Protein AF-A0A816DDU5-F1 (afdb_monomer_lite)

Sequence (111 aa):
MGNEYNPYYIRIRTTLGIALQAIREELVAALGPGAPAYRTVAKWVERFREGRKDVNDDVISNNPHSTYDNIVAETFLCHCIVERIIRDHLKLRKVTSRWVPHQLTAEQKEE

Secondary structure (DSSP, 8-state):
------HHHHHHHHHTT--HHHHHHHHHHHHGGGPPPHHHHHHHHHHHHTT---TTHHHHHH-TT--HHHHHHHH---HHHHHHIIIIIS-----PPPP-SS---SGGG--

InterPro domains:
  IPR052709 Transposase-Methyltransferase Hybrid [PTHR46060] (15-110)

Foldseek 3Di:
DAQPDPLPQLLVCLVVVHDLVVVQVVQCVVQPVSGDDSVRSVVSSVCSVVVDDDLQPVVCVVPVPDDLVNSCVVSVDDSVVVVCCCCPPVVHDDDDDDDDPDDDDPVRVVD

Structure (mmCIF, N/CA/C/O backbone):
data_AF-A0A816DDU5-F1
#
_entry.id   AF-A0A816DDU5-F1
#
loop_
_atom_site.group_PDB
_atom_site.id
_atom_site.type_symbol
_atom_site.label_atom_id
_atom_site.label_alt_id
_atom_site.label_comp_id
_atom_site.label_asym_id
_atom_site.label_entity_id
_atom_site.label_seq_id
_atom_site.pdbx_PDB_ins_code
_atom_site.Cartn_x
_atom_site.Cartn_y
_atom_site.Cartn_z
_atom_site.occupancy
_atom_site.B_iso_or_equiv
_atom_site.auth_seq_id
_atom_site.auth_comp_id
_atom_site.auth_asym_id
_atom_site.auth_atom_id
_atom_site.pdbx_PDB_model_num
ATOM 1 N N . MET A 1 1 ? 0.757 19.100 -11.035 1.00 34.00 1 MET A N 1
ATOM 2 C CA . MET A 1 1 ? 0.863 17.777 -11.689 1.00 34.00 1 MET A CA 1
ATOM 3 C C . MET A 1 1 ? 1.854 16.955 -10.891 1.00 34.00 1 MET A C 1
ATOM 5 O O . MET A 1 1 ? 3.048 17.053 -11.127 1.00 34.00 1 MET A O 1
ATOM 9 N N . GLY A 1 2 ? 1.384 16.296 -9.835 1.00 41.47 2 GLY A N 1
ATOM 10 C CA . GLY A 1 2 ? 2.249 15.608 -8.879 1.00 41.47 2 GLY A CA 1
ATOM 11 C C . GLY A 1 2 ? 2.145 14.104 -9.058 1.00 41.47 2 GLY A C 1
ATOM 12 O O . GLY A 1 2 ? 1.040 13.585 -8.985 1.00 41.47 2 GLY A O 1
ATOM 13 N N . ASN A 1 3 ? 3.288 13.459 -9.310 1.00 45.50 3 ASN A N 1
ATOM 14 C CA . ASN A 1 3 ? 3.636 12.079 -8.956 1.00 45.50 3 ASN A CA 1
ATOM 15 C C . ASN A 1 3 ? 2.454 11.150 -8.611 1.00 45.50 3 ASN A C 1
ATOM 17 O O . ASN A 1 3 ? 2.305 10.741 -7.460 1.00 45.50 3 ASN A O 1
ATOM 21 N N . GLU A 1 4 ? 1.661 10.750 -9.608 1.00 47.16 4 GLU A N 1
ATOM 22 C CA . GLU A 1 4 ? 0.814 9.557 -9.501 1.00 47.16 4 GLU A CA 1
ATOM 23 C C . GLU A 1 4 ? 1.738 8.336 -9.432 1.00 47.16 4 GLU A C 1
ATOM 25 O O . GLU A 1 4 ? 2.090 7.702 -10.427 1.00 47.16 4 GLU A O 1
ATOM 30 N N . TYR A 1 5 ? 2.240 8.059 -8.231 1.00 58.47 5 TYR A N 1
ATOM 31 C CA . TYR A 1 5 ? 3.059 6.888 -7.989 1.00 58.47 5 TYR A CA 1
ATOM 32 C C . TYR A 1 5 ? 2.220 5.631 -8.120 1.00 58.47 5 TYR A C 1
ATOM 34 O O . TYR A 1 5 ? 1.047 5.581 -7.756 1.00 58.47 5 TYR A O 1
ATOM 42 N N . ASN A 1 6 ? 2.884 4.594 -8.628 1.00 67.31 6 ASN A N 1
ATOM 43 C CA . ASN A 1 6 ? 2.261 3.447 -9.262 1.00 67.31 6 ASN A CA 1
ATOM 44 C C . ASN A 1 6 ? 2.454 2.127 -8.468 1.00 67.31 6 ASN A C 1
ATOM 46 O O . ASN A 1 6 ? 3.001 1.165 -9.017 1.00 67.31 6 ASN A O 1
ATOM 50 N N . PRO A 1 7 ? 2.038 2.026 -7.179 1.00 74.44 7 PRO A N 1
ATOM 51 C CA . PRO A 1 7 ? 2.018 0.751 -6.455 1.00 74.44 7 PRO A CA 1
ATOM 52 C C . PRO A 1 7 ? 1.208 -0.308 -7.199 1.00 74.44 7 PRO A C 1
ATOM 54 O O . PRO A 1 7 ? 1.549 -1.484 -7.162 1.00 74.44 7 PRO A O 1
ATOM 57 N N . TYR A 1 8 ? 0.166 0.116 -7.917 1.00 76.62 8 TYR A N 1
ATOM 58 C CA . TYR A 1 8 ? -0.667 -0.760 -8.731 1.00 76.62 8 TYR A CA 1
ATOM 59 C C . TYR A 1 8 ? 0.116 -1.424 -9.865 1.00 76.62 8 TYR A C 1
ATOM 61 O O . TYR A 1 8 ? 0.029 -2.639 -10.026 1.00 76.62 8 TYR A O 1
ATOM 69 N N . TYR A 1 9 ? 0.923 -0.672 -10.611 1.00 84.50 9 TYR A N 1
ATOM 70 C CA . TYR A 1 9 ? 1.791 -1.245 -11.640 1.00 84.50 9 TYR A CA 1
ATOM 71 C C . TYR A 1 9 ? 2.861 -2.156 -11.059 1.00 84.50 9 TYR A C 1
ATOM 73 O O . TYR A 1 9 ? 3.069 -3.248 -11.582 1.00 84.50 9 TYR A O 1
ATOM 81 N N . ILE A 1 10 ? 3.497 -1.753 -9.953 1.00 87.00 10 ILE A N 1
ATOM 82 C CA . ILE A 1 10 ? 4.480 -2.602 -9.268 1.00 87.00 10 ILE A CA 1
ATOM 83 C C . ILE A 1 10 ? 3.809 -3.907 -8.826 1.00 87.00 10 ILE A C 1
ATOM 85 O O . ILE A 1 10 ? 4.376 -4.976 -9.040 1.00 87.00 10 ILE A O 1
ATOM 89 N N . ARG A 1 11 ? 2.578 -3.849 -8.301 1.00 85.75 11 ARG A N 1
ATOM 90 C CA . ARG A 1 11 ? 1.785 -5.027 -7.929 1.00 85.75 11 ARG A CA 1
ATOM 91 C C . ARG A 1 11 ? 1.549 -5.936 -9.127 1.00 85.75 11 ARG A C 1
ATOM 93 O O . ARG A 1 11 ? 1.903 -7.105 -9.056 1.00 85.75 11 ARG A O 1
ATOM 100 N N . ILE A 1 12 ? 1.023 -5.399 -10.230 1.00 84.81 12 ILE A N 1
ATOM 101 C CA . ILE A 1 12 ? 0.746 -6.170 -11.453 1.00 84.81 12 ILE A CA 1
ATOM 102 C C . ILE A 1 12 ? 2.027 -6.844 -11.958 1.00 84.81 12 ILE A C 1
ATOM 104 O O . ILE A 1 12 ? 2.045 -8.057 -12.145 1.00 84.81 12 ILE A O 1
ATOM 108 N N . ARG A 1 13 ? 3.123 -6.091 -12.108 1.00 89.75 13 ARG A N 1
ATOM 109 C CA . ARG A 1 13 ? 4.423 -6.610 -12.565 1.00 89.75 13 ARG A CA 1
ATOM 110 C C . ARG A 1 13 ? 4.987 -7.687 -11.635 1.00 89.75 13 ARG A C 1
ATOM 112 O O . ARG A 1 13 ? 5.528 -8.680 -12.113 1.00 89.75 13 ARG A O 1
ATOM 119 N N . THR A 1 14 ? 4.831 -7.510 -10.323 1.00 89.56 14 THR A N 1
ATOM 120 C CA . THR A 1 14 ? 5.274 -8.484 -9.314 1.00 89.56 14 THR A CA 1
ATOM 121 C C . THR A 1 14 ? 4.451 -9.766 -9.385 1.00 89.56 14 THR A C 1
ATOM 123 O O . THR A 1 14 ? 5.019 -10.853 -9.350 1.00 89.56 14 THR A O 1
ATOM 126 N N . THR A 1 15 ? 3.128 -9.660 -9.543 1.00 86.00 15 THR A N 1
ATOM 127 C CA . THR A 1 15 ? 2.240 -10.817 -9.746 1.00 86.00 15 THR A CA 1
ATOM 128 C C . THR A 1 15 ? 2.554 -11.552 -11.050 1.00 86.00 15 THR A C 1
ATOM 130 O O . THR A 1 15 ? 2.454 -12.773 -11.096 1.00 86.00 15 THR A O 1
ATOM 133 N N . LEU A 1 16 ? 2.997 -10.833 -12.085 1.00 89.19 16 LEU A N 1
ATOM 134 C CA . LEU A 1 16 ? 3.478 -11.407 -13.347 1.00 89.19 16 LEU A CA 1
ATOM 135 C C . LEU A 1 16 ? 4.891 -12.020 -13.249 1.00 89.19 16 LEU A C 1
ATOM 137 O O . LEU A 1 16 ? 5.402 -12.518 -14.247 1.00 89.19 16 LEU A O 1
ATOM 141 N N . GLY A 1 17 ? 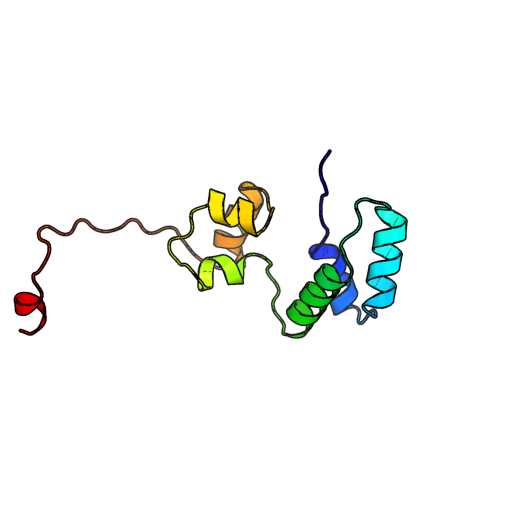5.539 -11.985 -12.078 1.00 89.44 17 GLY A N 1
ATOM 142 C CA . GLY A 1 17 ? 6.861 -12.582 -11.862 1.00 89.44 17 GLY A CA 1
ATOM 143 C C . GLY A 1 17 ? 8.030 -11.778 -12.437 1.00 89.44 17 GLY A C 1
ATOM 144 O O . GLY A 1 17 ? 9.141 -12.297 -12.535 1.00 89.44 17 GLY A O 1
ATOM 145 N N . ILE A 1 18 ? 7.812 -10.514 -12.808 1.00 91.88 18 ILE A N 1
ATOM 146 C CA . ILE A 1 18 ? 8.860 -9.657 -13.371 1.00 91.88 18 ILE A CA 1
ATOM 147 C C . ILE A 1 18 ? 9.877 -9.271 -12.287 1.00 91.88 18 ILE A C 1
ATOM 149 O O . ILE A 1 18 ? 9.528 -8.998 -11.134 1.00 91.88 18 ILE A O 1
ATOM 153 N N . ALA A 1 19 ? 11.158 -9.240 -12.660 1.00 91.50 19 ALA A N 1
ATOM 154 C CA . ALA A 1 19 ? 12.243 -8.868 -11.761 1.00 91.50 19 ALA A CA 1
ATOM 155 C C . ALA A 1 19 ? 12.185 -7.382 -11.367 1.00 91.50 19 ALA A C 1
ATOM 157 O O . ALA A 1 19 ? 11.890 -6.512 -12.184 1.00 91.50 19 ALA A O 1
ATOM 158 N N . LEU A 1 20 ? 12.558 -7.086 -10.118 1.00 88.19 20 LEU A N 1
ATOM 159 C CA . LEU A 1 20 ? 12.590 -5.733 -9.550 1.00 88.19 20 LEU A CA 1
ATOM 160 C C . LEU A 1 20 ? 13.354 -4.724 -10.427 1.00 88.19 20 LEU A C 1
ATOM 162 O O . LEU A 1 20 ? 12.914 -3.587 -10.588 1.00 88.19 20 LEU A O 1
ATOM 166 N N . GLN A 1 21 ? 14.483 -5.151 -10.994 1.00 90.81 21 GLN A N 1
ATOM 167 C CA . GLN A 1 21 ? 15.337 -4.314 -11.833 1.00 90.81 21 GLN A CA 1
ATOM 168 C C . GLN A 1 21 ? 14.613 -3.851 -13.105 1.00 90.81 21 GLN A C 1
ATOM 170 O O . GLN A 1 21 ? 14.604 -2.660 -13.403 1.00 90.81 21 GLN A O 1
ATOM 175 N N . ALA A 1 22 ? 13.910 -4.764 -13.779 1.00 91.62 22 ALA A N 1
ATOM 176 C CA . ALA A 1 22 ? 13.118 -4.444 -14.964 1.00 91.62 22 ALA A CA 1
ATOM 177 C C . ALA A 1 22 ? 11.967 -3.480 -14.628 1.00 91.62 22 ALA A C 1
ATOM 179 O O . ALA A 1 22 ? 11.744 -2.507 -15.341 1.00 91.62 22 ALA A O 1
ATOM 180 N N . ILE A 1 23 ? 11.297 -3.681 -13.486 1.00 90.50 23 ILE A N 1
ATOM 181 C CA . ILE A 1 23 ? 10.246 -2.765 -13.012 1.00 90.50 23 ILE A CA 1
ATOM 182 C C . ILE A 1 23 ? 10.816 -1.354 -12.806 1.00 90.50 23 ILE A C 1
ATOM 184 O O . ILE A 1 23 ? 10.189 -0.368 -13.189 1.00 90.50 23 ILE A O 1
ATOM 188 N N . ARG A 1 24 ? 12.011 -1.234 -12.211 1.00 89.12 24 ARG A N 1
ATOM 189 C CA . ARG A 1 24 ? 12.670 0.064 -12.012 1.00 89.12 24 ARG A CA 1
ATOM 190 C C . ARG A 1 24 ? 13.019 0.725 -13.341 1.00 89.12 24 ARG A C 1
ATOM 192 O O . ARG A 1 24 ? 12.774 1.919 -13.475 1.00 89.12 24 ARG A O 1
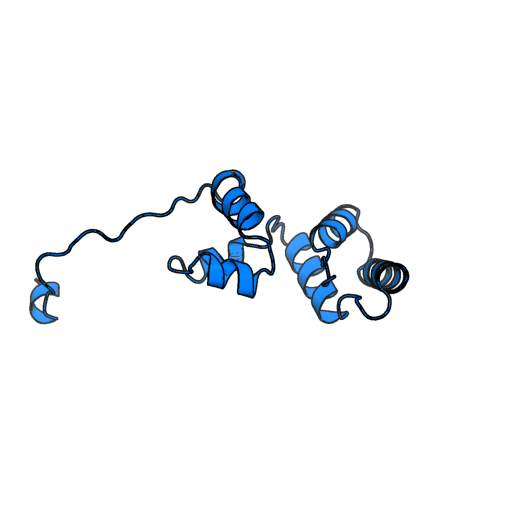ATOM 199 N N . GLU A 1 25 ? 13.587 -0.011 -14.284 1.00 90.75 25 GLU A N 1
ATOM 200 C CA . GLU A 1 25 ? 13.967 0.518 -15.598 1.00 90.75 25 GLU A CA 1
ATOM 201 C C . GLU A 1 25 ? 12.754 1.035 -16.368 1.00 90.75 25 GLU A C 1
ATOM 203 O O . GLU A 1 25 ? 12.781 2.160 -16.860 1.00 90.75 25 GLU A O 1
ATOM 208 N N . GLU A 1 26 ? 11.652 0.287 -16.374 1.00 90.19 26 GLU A N 1
ATOM 209 C CA . GLU A 1 26 ? 10.395 0.718 -16.992 1.00 90.19 26 GLU A CA 1
ATOM 210 C C . GLU A 1 26 ? 9.823 1.975 -16.325 1.00 90.19 26 GLU A C 1
ATOM 212 O O . GLU A 1 26 ? 9.357 2.890 -17.004 1.00 90.19 26 GLU A O 1
ATOM 217 N N . LEU A 1 27 ? 9.899 2.058 -14.993 1.00 87.38 27 LEU A N 1
ATOM 218 C CA . LEU A 1 27 ? 9.468 3.243 -14.251 1.00 87.38 27 LEU A CA 1
ATOM 219 C C . LEU A 1 27 ? 10.356 4.459 -14.541 1.00 87.38 27 LEU A C 1
ATOM 221 O O . LEU A 1 27 ? 9.837 5.565 -14.661 1.00 87.38 27 LEU A O 1
ATOM 225 N N . VAL A 1 28 ? 11.673 4.278 -14.665 1.00 89.62 28 VAL A N 1
ATOM 226 C CA . VAL A 1 28 ? 12.607 5.352 -15.049 1.00 89.62 28 VAL A CA 1
ATOM 227 C C . VAL A 1 28 ? 12.358 5.795 -16.485 1.00 89.62 28 VAL A C 1
ATOM 229 O O . VAL A 1 28 ? 12.335 6.994 -16.744 1.00 89.62 28 VAL A O 1
ATOM 232 N N . ALA A 1 29 ? 12.123 4.857 -17.400 1.00 89.00 29 ALA A N 1
ATOM 233 C CA . ALA A 1 29 ? 11.832 5.162 -18.794 1.00 89.00 29 ALA A CA 1
ATOM 234 C C . ALA A 1 29 ? 10.520 5.948 -18.952 1.00 89.00 29 ALA A C 1
ATOM 236 O O . ALA A 1 29 ? 10.464 6.887 -19.741 1.00 89.00 29 ALA A O 1
ATOM 237 N N . ALA A 1 30 ? 9.480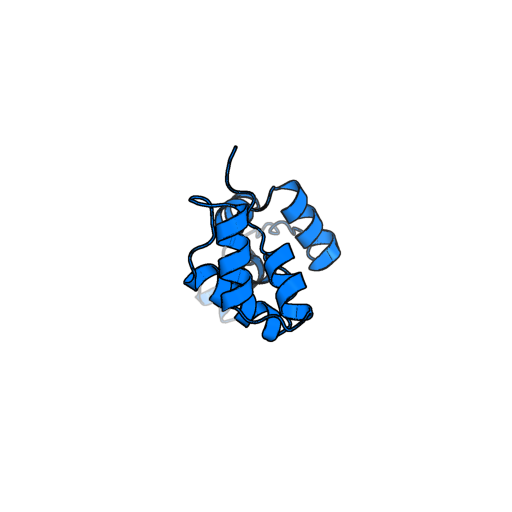 5.598 -18.188 1.00 86.56 30 ALA A N 1
ATOM 238 C CA . ALA A 1 30 ? 8.171 6.245 -18.277 1.00 86.56 30 ALA A 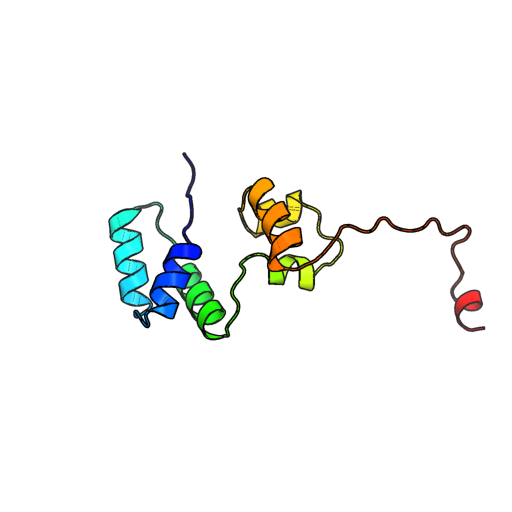CA 1
ATOM 239 C C . ALA A 1 30 ? 8.079 7.579 -17.511 1.00 86.56 30 ALA A C 1
ATOM 241 O O . ALA A 1 30 ? 7.422 8.504 -17.980 1.00 86.56 30 ALA A O 1
ATOM 242 N N . LEU A 1 31 ? 8.695 7.679 -16.325 1.00 81.50 31 LEU A N 1
ATOM 243 C CA . LEU A 1 31 ? 8.515 8.814 -15.401 1.00 81.50 31 LEU A CA 1
ATOM 244 C C . LEU A 1 31 ? 9.755 9.718 -15.286 1.00 81.50 31 LEU A C 1
ATOM 246 O O . LEU A 1 31 ? 9.678 10.788 -14.678 1.00 81.50 31 LEU A O 1
ATOM 250 N N . GLY A 1 32 ? 10.902 9.304 -15.832 1.00 83.88 32 GLY A N 1
ATOM 251 C CA . GLY A 1 32 ? 12.158 10.055 -15.803 1.00 83.88 32 GLY A CA 1
ATOM 252 C C . GLY A 1 32 ? 12.542 10.512 -14.385 1.00 83.88 32 GLY A C 1
ATOM 253 O O . GLY A 1 32 ? 12.704 9.673 -13.493 1.00 83.88 32 GLY A O 1
ATOM 254 N N . PRO A 1 33 ? 12.682 11.828 -14.131 1.00 82.06 33 PRO A N 1
ATOM 255 C CA . PRO A 1 33 ? 13.040 12.355 -12.811 1.00 82.06 33 PRO A CA 1
ATOM 256 C C . PRO A 1 33 ? 11.948 12.159 -11.745 1.00 82.06 33 PRO A C 1
ATOM 258 O O . PRO A 1 33 ? 12.249 12.216 -10.556 1.00 82.06 33 PRO A O 1
ATOM 261 N N . GLY A 1 34 ? 10.699 11.888 -12.140 1.00 77.69 34 GLY A N 1
ATOM 262 C CA . GLY A 1 34 ? 9.597 11.555 -11.231 1.00 77.69 34 GLY A CA 1
ATOM 263 C C . GLY A 1 34 ? 9.551 10.079 -10.824 1.00 77.69 34 GLY A C 1
ATOM 264 O O . GLY A 1 34 ? 8.573 9.639 -10.227 1.00 77.69 34 GLY A O 1
ATOM 265 N N . ALA A 1 35 ? 10.558 9.276 -11.180 1.00 81.12 35 ALA A N 1
ATOM 266 C CA . ALA A 1 35 ? 10.509 7.834 -10.983 1.00 81.12 35 ALA A CA 1
ATOM 267 C C . ALA A 1 35 ? 10.834 7.390 -9.531 1.00 81.12 35 A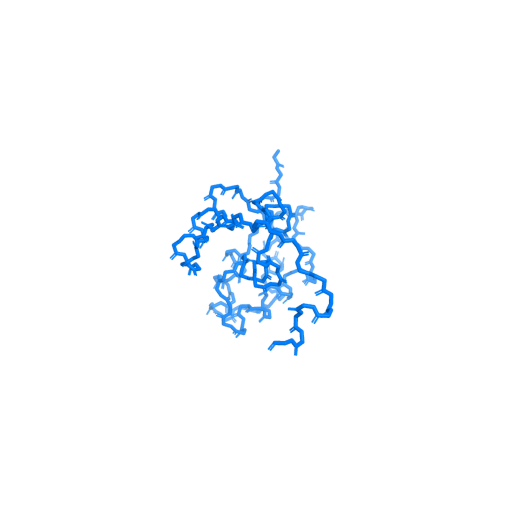LA A C 1
ATOM 269 O O . ALA A 1 35 ? 11.825 7.845 -8.950 1.00 81.12 35 ALA A O 1
ATOM 270 N N . PRO A 1 36 ? 10.121 6.377 -8.989 1.00 79.81 36 PRO A N 1
ATOM 271 C CA . PRO A 1 36 ? 10.354 5.783 -7.664 1.00 79.81 36 PRO A CA 1
ATOM 272 C C . PRO A 1 36 ? 11.786 5.363 -7.390 1.00 79.81 36 PRO A C 1
ATOM 274 O O . PRO A 1 36 ? 12.306 4.493 -8.081 1.00 79.81 36 PRO A O 1
ATOM 277 N N . ALA A 1 37 ? 12.396 5.890 -6.323 1.00 83.56 37 ALA A N 1
ATOM 278 C CA . ALA A 1 37 ? 13.694 5.416 -5.855 1.00 83.56 37 ALA A CA 1
ATOM 279 C C . ALA A 1 37 ? 13.701 3.883 -5.736 1.00 83.56 37 ALA A C 1
ATOM 281 O O . ALA A 1 37 ? 12.711 3.276 -5.321 1.00 83.56 37 ALA A O 1
ATOM 282 N N . TYR A 1 38 ? 14.829 3.256 -6.076 1.00 86.75 38 TYR A N 1
ATOM 283 C CA . TYR A 1 38 ? 14.953 1.795 -6.122 1.00 86.75 38 TYR A CA 1
ATOM 284 C C . TYR A 1 38 ? 14.465 1.124 -4.830 1.00 86.75 38 TYR A C 1
ATOM 286 O O . TYR A 1 38 ? 13.678 0.183 -4.878 1.00 86.75 38 TYR A O 1
ATOM 294 N N . ARG A 1 39 ? 14.859 1.670 -3.669 1.00 81.56 39 ARG A N 1
ATOM 295 C CA . ARG A 1 39 ? 14.434 1.185 -2.344 1.00 81.56 39 ARG A CA 1
ATOM 296 C C . ARG A 1 39 ? 12.912 1.161 -2.180 1.00 81.56 39 ARG A C 1
ATOM 298 O O . ARG A 1 39 ? 12.385 0.239 -1.570 1.00 81.56 39 ARG A O 1
ATOM 305 N N . THR A 1 40 ? 12.210 2.142 -2.740 1.00 83.88 40 THR A N 1
ATOM 306 C CA . THR A 1 40 ? 10.746 2.215 -2.697 1.00 83.88 40 THR A CA 1
ATOM 307 C C . THR A 1 40 ? 10.123 1.098 -3.525 1.00 83.88 40 THR A C 1
ATOM 309 O O . THR A 1 40 ? 9.222 0.420 -3.042 1.00 83.88 40 THR A O 1
ATOM 312 N N . VAL A 1 41 ? 10.629 0.854 -4.740 1.00 86.06 41 VAL A N 1
ATOM 313 C CA . VAL A 1 41 ? 10.157 -0.257 -5.586 1.00 86.06 41 VAL A CA 1
ATOM 314 C C . VAL A 1 41 ? 10.447 -1.601 -4.913 1.00 86.06 41 VAL A C 1
ATOM 316 O O . VAL A 1 41 ? 9.561 -2.447 -4.857 1.00 86.06 41 VAL A O 1
ATOM 319 N N . ALA A 1 42 ? 11.638 -1.770 -4.330 1.00 87.81 42 ALA A N 1
ATOM 320 C CA . ALA A 1 42 ? 12.039 -2.989 -3.625 1.00 87.81 42 ALA A CA 1
ATOM 321 C C . ALA A 1 42 ? 11.094 -3.317 -2.463 1.00 87.81 42 ALA A C 1
ATOM 323 O O . ALA A 1 42 ? 10.573 -4.427 -2.391 1.00 87.81 42 ALA A O 1
ATOM 324 N N . LYS A 1 43 ? 10.803 -2.316 -1.622 1.00 85.38 43 LYS A N 1
ATOM 325 C CA . LYS A 1 43 ? 9.864 -2.438 -0.501 1.00 85.38 43 LYS A CA 1
ATOM 326 C C . LYS A 1 43 ? 8.469 -2.860 -0.970 1.00 85.38 43 LYS A C 1
ATOM 328 O O . LYS A 1 43 ? 7.834 -3.695 -0.338 1.00 85.38 43 LYS A O 1
ATOM 333 N N . TRP A 1 44 ? 7.983 -2.303 -2.080 1.00 84.81 44 TRP A N 1
ATOM 334 C CA . TRP A 1 44 ? 6.689 -2.690 -2.647 1.00 84.81 44 TRP A CA 1
ATOM 335 C C . TRP A 1 44 ? 6.693 -4.115 -3.211 1.00 84.81 44 TRP A C 1
ATOM 337 O O . TRP A 1 44 ? 5.770 -4.871 -2.928 1.00 84.81 44 TRP A O 1
ATOM 347 N N . VAL A 1 45 ? 7.730 -4.508 -3.957 1.00 88.25 45 VAL A N 1
ATOM 348 C CA . VAL A 1 45 ? 7.863 -5.872 -4.499 1.00 88.25 45 VAL A CA 1
ATOM 349 C C . VAL A 1 45 ? 7.893 -6.915 -3.380 1.00 88.25 45 VAL A C 1
ATOM 351 O O . VAL A 1 45 ? 7.200 -7.925 -3.478 1.00 88.25 45 VAL A O 1
ATOM 354 N N . GLU A 1 46 ? 8.657 -6.673 -2.314 1.00 87.31 46 GLU A N 1
ATOM 355 C CA . GLU A 1 46 ? 8.706 -7.544 -1.133 1.00 87.31 46 GLU A CA 1
ATOM 356 C C . GLU A 1 46 ? 7.319 -7.693 -0.493 1.00 87.31 46 GLU A C 1
ATOM 358 O O . GLU A 1 46 ? 6.809 -8.806 -0.377 1.00 87.31 46 GLU A O 1
ATOM 363 N N . ARG A 1 47 ? 6.642 -6.572 -0.218 1.00 79.44 47 ARG A N 1
ATOM 364 C CA . ARG A 1 47 ? 5.275 -6.558 0.333 1.00 79.44 47 ARG A CA 1
ATOM 365 C C . ARG A 1 47 ? 4.273 -7.338 -0.518 1.00 79.44 47 ARG A C 1
ATOM 367 O O . ARG A 1 47 ? 3.441 -8.063 0.021 1.00 79.44 47 ARG A O 1
ATOM 374 N N . PHE A 1 48 ? 4.336 -7.198 -1.841 1.00 84.62 48 PHE A N 1
ATOM 375 C CA . PHE A 1 48 ? 3.427 -7.908 -2.742 1.00 84.62 48 PHE A CA 1
ATOM 376 C C . PHE A 1 48 ? 3.752 -9.406 -2.844 1.00 84.62 48 PHE A C 1
ATOM 378 O O . PHE A 1 48 ? 2.832 -10.206 -3.018 1.00 84.62 48 PHE A O 1
ATOM 385 N N . ARG A 1 49 ? 5.022 -9.808 -2.684 1.00 83.62 49 ARG A N 1
ATOM 386 C CA . ARG A 1 49 ? 5.420 -11.227 -2.578 1.00 83.62 49 ARG A CA 1
ATOM 387 C C . ARG A 1 49 ? 4.928 -11.880 -1.288 1.00 83.62 49 ARG A C 1
ATOM 389 O O . ARG A 1 49 ? 4.569 -13.050 -1.319 1.00 83.62 49 ARG A O 1
ATOM 396 N N . GLU A 1 50 ? 4.840 -11.125 -0.196 1.00 82.31 50 GLU A N 1
ATOM 397 C CA . GLU A 1 50 ? 4.240 -11.568 1.075 1.00 82.31 50 GLU A CA 1
ATOM 398 C C . GLU A 1 50 ? 2.706 -11.726 1.009 1.00 82.31 50 GLU A C 1
ATOM 400 O O . GLU A 1 50 ? 2.075 -12.101 1.993 1.00 82.31 50 GLU A O 1
ATOM 405 N N . GLY A 1 51 ? 2.077 -11.443 -0.139 1.00 73.00 51 GLY A N 1
ATOM 406 C CA . GLY A 1 51 ? 0.638 -11.615 -0.342 1.00 73.00 51 GLY A CA 1
ATOM 407 C C . GLY A 1 51 ? -0.219 -10.432 0.115 1.00 73.00 51 GLY A C 1
ATOM 408 O O . GLY A 1 51 ? -1.447 -10.501 0.007 1.00 73.00 51 GLY A O 1
ATOM 409 N N . ARG A 1 52 ? 0.387 -9.323 0.565 1.00 67.38 52 ARG A N 1
ATOM 410 C CA . ARG A 1 52 ? -0.356 -8.094 0.886 1.00 67.38 52 ARG A CA 1
ATOM 411 C C . ARG A 1 52 ? -0.873 -7.452 -0.395 1.00 67.38 52 ARG A C 1
ATOM 413 O O . ARG A 1 52 ? -0.103 -7.199 -1.313 1.00 67.38 52 ARG A O 1
ATOM 420 N N . LYS A 1 53 ? -2.180 -7.195 -0.483 1.00 64.12 53 LYS A N 1
ATOM 421 C CA . LYS A 1 53 ? -2.819 -6.663 -1.704 1.00 64.12 53 LYS A CA 1
ATOM 422 C C . LYS A 1 53 ? -3.101 -5.164 -1.648 1.00 64.12 53 LYS A C 1
ATOM 424 O O . LYS A 1 53 ? -3.243 -4.566 -2.719 1.00 64.12 53 LYS A O 1
ATOM 429 N N . ASP A 1 54 ? -3.123 -4.575 -0.451 1.00 63.19 54 ASP A N 1
ATOM 430 C CA . ASP A 1 54 ? -3.563 -3.201 -0.218 1.00 63.19 54 ASP A CA 1
ATOM 431 C C . ASP A 1 54 ? -2.500 -2.338 0.475 1.00 63.19 54 ASP A C 1
ATOM 433 O O . ASP A 1 54 ? -1.849 -2.736 1.435 1.00 63.19 54 ASP A O 1
ATOM 437 N N . VAL A 1 55 ? -2.337 -1.121 -0.045 1.00 62.12 55 VAL A N 1
ATOM 438 C CA . VAL A 1 55 ? -1.354 -0.106 0.383 1.00 62.12 55 VAL A CA 1
ATOM 439 C C . VAL A 1 55 ? -1.690 0.457 1.777 1.00 62.12 55 VAL A C 1
ATOM 441 O O . VAL A 1 55 ? -0.786 0.884 2.490 1.00 62.12 55 VAL A O 1
ATOM 444 N N . ASN A 1 56 ? -2.969 0.429 2.173 1.00 59.56 56 ASN A N 1
ATOM 445 C CA . ASN A 1 56 ? -3.486 1.105 3.374 1.00 59.56 56 ASN A CA 1
ATOM 446 C C . ASN A 1 56 ? -3.541 0.244 4.638 1.00 59.56 56 ASN A C 1
ATOM 448 O O . ASN A 1 56 ? -3.733 0.796 5.720 1.00 59.56 56 ASN A O 1
ATOM 452 N N . ASP A 1 57 ? -3.428 -1.079 4.513 1.00 67.25 57 ASP A N 1
ATOM 453 C CA . ASP A 1 57 ? -3.717 -1.999 5.621 1.00 67.25 57 ASP A CA 1
ATOM 454 C C . ASP A 1 57 ? -2.753 -1.778 6.804 1.00 67.25 57 ASP A C 1
ATOM 456 O O . ASP A 1 57 ? -3.155 -1.714 7.964 1.00 67.25 57 ASP A O 1
ATOM 460 N N . ASP A 1 58 ? -1.482 -1.497 6.493 1.00 68.75 58 ASP A N 1
ATOM 461 C CA . ASP A 1 58 ? -0.441 -1.228 7.487 1.00 68.75 58 ASP A CA 1
ATOM 462 C C . ASP A 1 58 ? -0.748 0.016 8.347 1.00 68.75 58 ASP A C 1
ATOM 464 O O . ASP A 1 58 ? -0.499 0.009 9.550 1.00 68.75 58 ASP A O 1
ATOM 468 N N . VAL A 1 59 ? -1.276 1.099 7.766 1.00 74.50 59 VAL A N 1
ATOM 469 C CA . VAL A 1 59 ? -1.477 2.371 8.496 1.00 74.50 59 VAL A CA 1
ATOM 470 C C . VAL A 1 59 ? -2.597 2.242 9.527 1.00 74.50 59 VAL A C 1
ATOM 472 O O . VAL A 1 59 ? -2.487 2.734 10.651 1.00 74.50 59 VAL A O 1
ATOM 475 N N . ILE A 1 60 ? -3.669 1.541 9.160 1.00 79.75 60 ILE A N 1
ATOM 476 C CA . ILE A 1 60 ? -4.845 1.370 10.017 1.00 79.75 60 ILE A CA 1
ATOM 477 C C . ILE A 1 60 ? -4.606 0.265 11.049 1.00 79.75 60 ILE A C 1
ATOM 479 O O . ILE A 1 60 ? -4.996 0.423 12.205 1.00 79.75 60 ILE A O 1
ATOM 483 N N . SER A 1 61 ? -3.919 -0.820 10.673 1.00 79.12 61 SER A N 1
ATOM 484 C CA . SER A 1 61 ? -3.564 -1.889 11.612 1.00 79.12 61 SER A CA 1
ATOM 485 C C . SER A 1 61 ? -2.578 -1.423 12.685 1.00 79.12 61 SER A C 1
ATOM 487 O O . SER A 1 61 ? -2.667 -1.888 13.819 1.00 79.12 61 SER A O 1
ATOM 489 N N . ASN A 1 62 ? -1.638 -0.530 12.355 1.00 81.31 62 ASN A N 1
ATOM 490 C CA . ASN A 1 62 ? -0.678 -0.009 13.333 1.00 81.31 62 ASN A CA 1
ATOM 491 C C . ASN A 1 62 ? -1.305 1.025 14.276 1.00 81.31 62 ASN A C 1
ATOM 493 O O . ASN A 1 62 ? -0.905 1.121 15.435 1.00 81.31 62 ASN A O 1
ATOM 497 N N . ASN A 1 63 ? -2.282 1.800 13.797 1.00 83.81 63 ASN A N 1
ATOM 498 C CA . ASN A 1 63 ? -2.998 2.773 14.614 1.00 83.81 63 ASN A CA 1
ATOM 499 C C . ASN A 1 63 ? -4.489 2.838 14.226 1.00 83.81 63 ASN A C 1
ATOM 501 O O . ASN A 1 63 ? -4.861 3.569 13.302 1.00 83.81 63 ASN A O 1
ATOM 505 N N . PRO A 1 64 ? -5.369 2.155 14.984 1.00 84.94 64 PRO A N 1
ATOM 506 C CA . PRO A 1 64 ? -6.814 2.179 14.749 1.00 84.94 64 PRO A CA 1
ATOM 507 C C . PRO A 1 64 ? -7.464 3.566 14.888 1.00 84.94 64 PRO A C 1
ATOM 509 O O . PRO A 1 64 ? -8.604 3.755 14.465 1.00 84.94 64 PRO A O 1
ATOM 512 N N . HIS A 1 65 ? -6.762 4.538 15.483 1.00 85.12 65 HIS A N 1
ATOM 513 C CA . HIS A 1 65 ? -7.230 5.915 15.664 1.00 85.12 65 HIS A CA 1
ATOM 514 C C . HIS A 1 65 ? -6.723 6.883 14.586 1.00 85.12 65 HIS A C 1
ATOM 516 O O . HIS A 1 65 ? -6.981 8.086 14.681 1.00 85.12 65 HIS A O 1
ATOM 522 N N . SER A 1 66 ? -6.018 6.390 13.564 1.00 87.94 66 SER A N 1
ATOM 523 C CA . SER A 1 66 ? -5.563 7.211 12.442 1.00 87.94 66 SER A CA 1
ATOM 524 C C . SER A 1 66 ? -6.730 7.931 11.762 1.00 87.94 66 SER A C 1
ATOM 526 O O . SER A 1 66 ? -7.768 7.343 11.448 1.00 87.94 66 SER A O 1
ATOM 528 N N . THR A 1 67 ? -6.562 9.231 11.529 1.00 88.94 67 THR A N 1
ATOM 529 C CA . THR A 1 67 ? -7.529 10.041 10.782 1.00 88.94 67 THR A CA 1
ATOM 530 C C . THR A 1 67 ? -7.400 9.779 9.282 1.00 88.94 67 THR A C 1
ATOM 532 O O . THR A 1 67 ? -6.372 9.295 8.810 1.00 88.94 67 THR A O 1
ATOM 535 N N . TYR A 1 68 ? -8.428 10.144 8.510 1.00 87.56 68 TYR A N 1
ATOM 536 C CA . TYR A 1 68 ? -8.348 10.095 7.049 1.00 87.56 68 TYR A CA 1
ATOM 537 C C . TYR A 1 68 ? -7.173 10.919 6.517 1.00 87.56 68 TYR A C 1
ATOM 539 O O . TYR A 1 68 ? -6.454 10.428 5.657 1.00 87.56 68 TYR A O 1
ATOM 547 N N . ASP A 1 69 ? -6.931 12.112 7.063 1.00 87.50 69 ASP A N 1
ATOM 548 C CA . ASP A 1 69 ? -5.824 12.973 6.634 1.00 87.50 69 ASP A CA 1
ATOM 549 C C . ASP A 1 69 ? -4.457 12.342 6.905 1.00 87.50 69 ASP A C 1
ATOM 551 O O . ASP A 1 69 ? -3.583 12.402 6.045 1.00 87.50 69 ASP A O 1
ATOM 555 N N . ASN A 1 70 ? -4.284 11.668 8.047 1.00 86.75 70 ASN A N 1
ATOM 556 C CA . ASN A 1 70 ? -3.049 10.938 8.342 1.00 86.75 70 ASN A CA 1
ATOM 557 C C . ASN A 1 70 ? -2.858 9.780 7.360 1.00 86.75 70 ASN A C 1
ATOM 559 O O . ASN A 1 70 ? -1.778 9.614 6.801 1.00 86.75 70 ASN A O 1
ATOM 563 N N . ILE A 1 71 ? -3.921 9.017 7.084 1.00 85.19 71 ILE A N 1
ATOM 564 C CA . ILE A 1 71 ? -3.864 7.911 6.122 1.00 85.19 71 ILE A CA 1
ATOM 565 C C . ILE A 1 71 ? -3.540 8.446 4.725 1.00 85.19 71 ILE A C 1
ATOM 567 O O . ILE A 1 71 ? -2.690 7.885 4.043 1.00 85.19 71 ILE A O 1
ATOM 571 N N . VAL A 1 72 ? -4.157 9.548 4.298 1.00 86.38 72 VAL A N 1
ATOM 572 C CA . VAL A 1 72 ? -3.864 10.216 3.022 1.00 86.38 72 VAL A CA 1
ATOM 573 C C . VAL A 1 72 ? -2.417 10.709 2.982 1.00 86.38 72 VAL A C 1
ATOM 575 O O . VAL A 1 72 ? -1.746 10.503 1.978 1.00 86.38 72 VAL A O 1
ATOM 578 N N . ALA A 1 73 ? -1.908 11.311 4.056 1.00 82.50 73 ALA A N 1
ATOM 579 C CA . ALA A 1 73 ? -0.536 11.805 4.123 1.00 82.50 73 ALA A CA 1
ATOM 580 C C . ALA A 1 73 ? 0.506 10.674 4.100 1.00 82.50 73 ALA A C 1
ATOM 582 O O . ALA A 1 73 ? 1.560 10.829 3.493 1.00 82.50 73 ALA A O 1
ATOM 583 N N . GLU A 1 74 ? 0.215 9.533 4.726 1.00 80.62 74 GLU A N 1
ATOM 584 C CA . GLU A 1 74 ? 1.134 8.389 4.789 1.00 80.62 74 GLU A CA 1
ATOM 585 C C . GLU A 1 74 ? 1.077 7.500 3.542 1.00 80.62 74 GLU A C 1
ATOM 587 O O . GLU A 1 74 ? 2.097 6.970 3.093 1.00 80.62 74 GLU A O 1
ATOM 592 N N . THR A 1 75 ? -0.116 7.319 2.976 1.00 75.81 75 THR A N 1
ATOM 593 C CA . THR A 1 75 ? -0.353 6.431 1.823 1.00 75.81 75 THR A CA 1
ATOM 594 C C . THR A 1 75 ? -0.317 7.182 0.498 1.00 75.81 75 THR A C 1
ATOM 596 O O . THR A 1 75 ? -0.192 6.558 -0.557 1.00 75.81 75 THR A O 1
ATOM 599 N N . PHE A 1 76 ? -0.401 8.515 0.549 1.00 74.81 76 PHE A N 1
ATOM 600 C CA . PHE A 1 76 ? -0.482 9.425 -0.595 1.00 74.81 76 PHE A CA 1
ATOM 601 C C . PHE A 1 76 ? -1.638 9.102 -1.553 1.00 74.81 76 PHE A C 1
ATOM 603 O O . PHE A 1 76 ? -1.599 9.443 -2.734 1.00 74.81 76 PHE A O 1
ATOM 610 N N . LEU A 1 77 ? -2.681 8.434 -1.057 1.00 80.50 77 LEU A N 1
ATOM 611 C CA . LEU A 1 77 ? -3.891 8.137 -1.815 1.00 80.50 77 LEU A CA 1
ATOM 612 C C . LEU A 1 77 ? -4.918 9.250 -1.628 1.00 80.50 77 LEU A C 1
ATOM 614 O O . LEU A 1 77 ? -4.996 9.854 -0.564 1.00 80.50 77 LEU A O 1
ATOM 618 N N . CYS A 1 78 ? -5.765 9.495 -2.631 1.00 83.38 78 CYS A N 1
ATOM 619 C CA . CYS A 1 78 ? -6.867 10.435 -2.439 1.00 83.38 78 CYS A CA 1
ATOM 620 C C . CYS A 1 78 ? -7.818 9.938 -1.345 1.00 83.38 78 CYS A C 1
ATOM 622 O O . CYS A 1 78 ? -8.056 8.734 -1.211 1.00 83.38 78 CYS A O 1
ATOM 624 N N . HIS A 1 79 ? -8.449 10.880 -0.646 1.00 86.75 79 HIS A N 1
ATOM 625 C CA . HIS A 1 79 ? -9.479 10.591 0.352 1.00 86.75 79 HIS A CA 1
ATOM 626 C C . HIS A 1 79 ? -10.558 9.630 -0.182 1.00 86.75 79 HIS A C 1
ATOM 628 O O . HIS A 1 79 ? -10.940 8.679 0.493 1.00 86.75 79 HIS A O 1
ATOM 634 N N . CYS A 1 80 ? -10.984 9.825 -1.436 1.00 86.75 80 CYS A N 1
ATOM 635 C CA . CYS A 1 80 ? -11.921 8.954 -2.145 1.00 86.75 80 CYS A CA 1
ATOM 636 C C . CYS A 1 80 ? -11.502 7.476 -2.185 1.00 86.75 80 CYS A C 1
ATOM 638 O O . CYS A 1 80 ? -12.306 6.569 -1.971 1.00 86.75 80 CYS A O 1
ATOM 640 N N . ILE A 1 81 ? -10.232 7.228 -2.487 1.00 85.00 81 ILE A N 1
ATOM 641 C CA . ILE A 1 81 ? -9.673 5.887 -2.618 1.00 85.00 81 ILE A CA 1
ATOM 642 C C . ILE A 1 81 ? -9.448 5.289 -1.233 1.00 85.00 81 ILE A C 1
ATOM 644 O O . ILE A 1 81 ? -9.739 4.111 -1.044 1.00 85.00 81 ILE A O 1
ATOM 648 N N . VAL A 1 82 ? -9.008 6.092 -0.260 1.00 86.56 82 VAL A N 1
ATOM 649 C CA . VAL A 1 82 ? -8.891 5.667 1.141 1.00 86.56 82 VAL A CA 1
ATOM 650 C C . VAL A 1 82 ? -10.244 5.201 1.680 1.00 86.56 82 VAL A C 1
ATOM 652 O O . VAL A 1 82 ? -10.329 4.097 2.210 1.00 86.56 82 VAL A O 1
ATOM 655 N N . GLU A 1 83 ? -11.313 5.973 1.478 1.00 89.25 83 GLU A N 1
ATOM 656 C CA . GLU A 1 83 ? -12.669 5.596 1.896 1.00 89.25 83 GLU A CA 1
ATOM 657 C C . GLU A 1 83 ? -13.132 4.284 1.248 1.00 89.25 83 GLU A C 1
ATOM 659 O O . GLU A 1 83 ? -13.632 3.392 1.941 1.00 89.25 83 GLU A O 1
ATOM 664 N N . ARG A 1 84 ? -12.910 4.133 -0.065 1.00 87.75 84 ARG A N 1
ATOM 665 C CA . ARG A 1 84 ? -13.242 2.903 -0.796 1.00 87.75 84 ARG A CA 1
ATOM 666 C C . ARG A 1 84 ? -12.463 1.700 -0.269 1.00 87.75 84 ARG A C 1
ATOM 668 O O . ARG A 1 84 ? -13.041 0.640 -0.064 1.00 87.75 84 ARG A O 1
ATOM 675 N N . ILE A 1 85 ? -11.167 1.856 -0.006 1.00 86.75 85 ILE A N 1
ATOM 676 C CA . ILE A 1 85 ? -10.325 0.779 0.531 1.00 86.75 85 ILE A CA 1
ATOM 677 C C . ILE A 1 85 ? -10.800 0.366 1.926 1.00 86.75 85 ILE A C 1
ATOM 679 O O . ILE A 1 85 ? -11.014 -0.821 2.166 1.00 86.75 85 ILE A O 1
ATOM 683 N N . ILE A 1 86 ? -11.043 1.328 2.820 1.00 87.75 86 ILE A N 1
ATOM 684 C CA . ILE A 1 86 ? -11.513 1.059 4.186 1.00 87.75 86 ILE A CA 1
ATOM 685 C C . ILE A 1 86 ? -12.830 0.274 4.165 1.00 87.75 86 ILE A C 1
ATOM 687 O O . ILE A 1 86 ? -12.954 -0.741 4.853 1.00 87.75 86 ILE A O 1
ATOM 691 N N . ARG A 1 87 ? -13.796 0.707 3.349 1.00 88.12 87 ARG A N 1
ATOM 692 C CA . ARG A 1 87 ? -15.133 0.101 3.293 1.00 88.12 87 ARG A CA 1
ATOM 693 C C . ARG A 1 87 ? -15.159 -1.228 2.541 1.00 88.12 87 ARG A C 1
ATOM 695 O O . ARG A 1 87 ? -15.709 -2.208 3.043 1.00 88.12 87 ARG A O 1
ATOM 702 N N . ASP A 1 88 ? -14.578 -1.269 1.346 1.00 86.44 88 ASP A N 1
ATOM 703 C CA . ASP A 1 88 ? -14.796 -2.365 0.401 1.00 86.44 88 ASP A CA 1
ATOM 704 C C . ASP A 1 88 ? -13.726 -3.446 0.498 1.00 86.44 88 ASP A C 1
ATOM 706 O O . ASP A 1 88 ? -14.041 -4.620 0.296 1.00 86.44 88 ASP A O 1
ATOM 710 N N . HIS A 1 89 ? -12.492 -3.077 0.838 1.00 82.19 89 HIS A N 1
ATOM 711 C CA . HIS A 1 89 ? -11.356 -3.997 0.847 1.00 82.19 89 HIS A CA 1
ATOM 712 C C . HIS A 1 89 ? -10.992 -4.446 2.263 1.00 82.19 89 HIS A C 1
ATOM 714 O O . HIS A 1 89 ? -10.841 -5.642 2.492 1.00 82.19 89 HIS A O 1
ATOM 720 N N . LEU A 1 90 ? -10.951 -3.516 3.222 1.00 84.31 90 LEU A N 1
ATOM 721 C CA . LEU A 1 90 ? -10.631 -3.823 4.622 1.00 84.31 90 LEU A CA 1
ATOM 722 C C . LEU A 1 90 ? -11.862 -4.195 5.455 1.00 84.31 90 LEU A C 1
ATOM 724 O O . LEU A 1 90 ? -11.733 -4.760 6.535 1.00 84.31 90 LEU A O 1
ATOM 728 N N . LYS A 1 91 ? -13.067 -3.886 4.956 1.00 87.00 91 LYS A N 1
ATOM 729 C CA . LYS A 1 91 ? -14.343 -4.112 5.658 1.00 87.00 91 LYS A CA 1
ATOM 730 C C . LYS A 1 91 ? -14.394 -3.445 7.041 1.00 87.00 91 LYS A C 1
ATOM 732 O O . LYS A 1 91 ? -15.051 -3.935 7.958 1.00 87.00 91 LYS A O 1
ATOM 737 N N . LEU A 1 92 ? -13.729 -2.300 7.176 1.00 86.94 92 LEU A N 1
ATOM 738 C CA . LEU A 1 92 ? -13.676 -1.514 8.402 1.00 86.94 92 LEU A CA 1
ATOM 739 C C . LEU A 1 92 ? -14.695 -0.370 8.358 1.00 86.94 92 LEU A C 1
ATOM 741 O O . LEU A 1 92 ? -15.076 0.134 7.299 1.00 86.94 92 LEU A O 1
ATOM 745 N N . ARG A 1 93 ? -15.142 0.064 9.538 1.00 89.31 93 ARG A N 1
ATOM 746 C CA . ARG A 1 93 ? -16.056 1.202 9.701 1.00 89.31 93 ARG A CA 1
ATOM 747 C C . ARG A 1 93 ? -15.578 2.108 10.823 1.00 89.31 93 ARG A C 1
ATOM 749 O O . ARG A 1 93 ? -15.088 1.627 11.840 1.00 89.31 93 ARG A O 1
ATOM 756 N N . LYS A 1 94 ? -15.795 3.416 10.673 1.00 85.69 94 LYS A N 1
ATOM 757 C CA . LYS A 1 94 ? -15.561 4.367 11.763 1.00 85.69 94 LYS A CA 1
ATOM 758 C C . LYS A 1 94 ? -16.568 4.104 12.883 1.00 85.69 94 LYS A C 1
ATOM 760 O O . LYS A 1 94 ? -17.777 4.107 12.646 1.00 85.69 94 LYS A O 1
ATOM 765 N N . VAL A 1 95 ? -16.059 3.904 14.093 1.00 87.31 95 VAL A N 1
ATOM 766 C CA . VAL A 1 95 ? -16.849 3.856 15.326 1.00 87.31 95 VAL A CA 1
ATOM 767 C C . VAL A 1 95 ? -16.502 5.100 16.137 1.00 87.31 95 VAL A C 1
ATOM 769 O O . VAL A 1 95 ? -15.343 5.502 16.203 1.00 87.31 95 VAL A O 1
ATOM 772 N N . THR A 1 96 ? -17.507 5.757 16.703 1.00 80.56 96 THR A N 1
ATOM 773 C CA . THR A 1 96 ? -17.301 6.905 17.591 1.00 80.56 96 THR A CA 1
ATOM 774 C C . THR A 1 96 ? -17.082 6.419 19.016 1.00 80.56 96 THR A C 1
ATOM 776 O O . THR A 1 96 ? -17.762 5.487 19.454 1.00 80.56 96 THR A O 1
ATOM 779 N N . SER A 1 97 ? -16.179 7.064 19.757 1.00 76.88 97 SER A N 1
ATOM 780 C CA . SER A 1 97 ? -16.008 6.796 21.187 1.00 76.88 97 SER A CA 1
ATOM 781 C C . SER A 1 97 ? -17.343 6.938 21.918 1.00 76.88 97 SER A C 1
ATOM 783 O O . SER A 1 97 ? -18.110 7.867 21.655 1.00 76.88 97 SER A O 1
ATOM 785 N N . ARG A 1 98 ? -17.635 6.007 22.829 1.00 84.00 98 ARG A N 1
ATOM 786 C CA . ARG A 1 98 ? -18.801 6.114 23.711 1.00 84.00 98 ARG A CA 1
ATOM 787 C C . ARG A 1 98 ? -18.462 7.073 24.845 1.00 84.00 98 ARG A C 1
ATOM 789 O O . ARG A 1 98 ? -17.332 7.087 25.324 1.00 84.00 98 ARG A O 1
ATOM 796 N N . TRP A 1 99 ? -19.438 7.870 25.262 1.00 87.44 99 TRP A N 1
ATOM 797 C CA . TRP A 1 99 ? -19.266 8.746 26.412 1.00 87.44 99 TRP A CA 1
ATOM 798 C C . TRP A 1 99 ? -19.086 7.909 27.681 1.00 87.44 99 TRP A C 1
ATOM 800 O O . TRP A 1 99 ? -19.852 6.972 27.917 1.00 87.44 99 TRP A O 1
ATOM 810 N N . VAL A 1 100 ? -18.067 8.241 28.473 1.00 85.31 100 VAL A N 1
ATOM 811 C CA . VAL A 1 100 ? -17.782 7.591 29.753 1.00 85.31 100 VAL A CA 1
ATOM 812 C C . VAL A 1 100 ? -18.084 8.608 30.860 1.00 85.31 100 VAL A C 1
ATOM 814 O O . VAL A 1 100 ? -17.430 9.650 30.886 1.00 85.31 100 VAL A O 1
ATOM 817 N N . PRO A 1 101 ? -19.061 8.346 31.752 1.00 92.00 101 PRO A N 1
ATOM 818 C CA . PRO A 1 101 ? -19.519 9.323 32.743 1.00 92.00 101 PRO A CA 1
ATOM 819 C C . PRO A 1 101 ? -18.468 9.774 33.750 1.00 92.00 101 PRO A C 1
ATOM 821 O O . PRO A 1 101 ? -18.544 10.882 34.276 1.00 92.00 101 PRO A O 1
ATOM 824 N N . HIS A 1 102 ? -17.507 8.906 34.049 1.00 88.00 102 HIS A N 1
ATOM 825 C CA . HIS A 1 102 ? -16.491 9.173 35.047 1.00 88.00 102 HIS A CA 1
ATOM 826 C C . HIS A 1 102 ? -15.182 8.483 34.681 1.00 88.00 102 HIS A C 1
ATOM 828 O O . HIS A 1 102 ? -15.176 7.370 34.155 1.00 88.00 102 HIS A O 1
ATOM 834 N N . GLN A 1 103 ? -14.069 9.150 34.963 1.00 88.69 103 GLN A N 1
ATOM 835 C CA . GLN A 1 103 ? -12.741 8.608 34.728 1.00 88.69 103 GLN A CA 1
ATOM 836 C C . GLN A 1 103 ? -12.284 7.858 35.979 1.00 88.69 103 GLN A C 1
ATOM 838 O O . GLN A 1 103 ? -11.946 8.482 36.978 1.00 88.69 103 GLN A O 1
ATOM 843 N N . LEU A 1 104 ? -12.288 6.525 35.916 1.00 88.56 104 LEU A N 1
ATOM 844 C CA . LEU A 1 104 ? -11.895 5.674 37.043 1.00 88.56 104 LEU A CA 1
ATOM 845 C C . LEU A 1 104 ? -10.437 5.927 37.461 1.00 88.56 104 LEU A C 1
ATOM 847 O O . LEU A 1 104 ? -9.542 5.974 36.602 1.00 88.56 104 LEU A O 1
ATOM 851 N N . THR A 1 105 ? -10.206 6.040 38.769 1.00 92.44 105 THR A N 1
ATOM 852 C CA . THR A 1 105 ? -8.869 6.057 39.380 1.00 92.44 105 THR A CA 1
ATOM 853 C C . THR A 1 105 ? -8.207 4.680 39.265 1.00 92.44 105 THR A C 1
ATOM 855 O O . THR A 1 105 ? -8.846 3.702 38.881 1.00 92.44 105 THR A O 1
ATOM 858 N N . ALA A 1 106 ? -6.900 4.593 39.537 1.00 90.00 106 ALA A N 1
ATOM 859 C CA . ALA A 1 106 ? -6.183 3.315 39.483 1.00 90.00 106 ALA A CA 1
ATOM 860 C C . ALA A 1 106 ? -6.757 2.295 40.485 1.00 90.00 106 ALA A C 1
ATOM 862 O O . ALA A 1 106 ? -6.991 1.153 40.115 1.00 90.00 106 ALA A O 1
ATOM 863 N N . GLU A 1 107 ? -7.081 2.753 41.696 1.00 91.06 107 GLU A N 1
ATOM 864 C CA . GLU A 1 107 ? -7.690 1.958 42.771 1.00 91.06 107 GLU A CA 1
ATOM 865 C C . GLU A 1 107 ? -9.055 1.378 42.361 1.00 91.06 107 GLU A C 1
ATOM 867 O O . GLU A 1 107 ? -9.331 0.210 42.593 1.00 91.06 107 GLU A O 1
ATOM 872 N N . GLN A 1 108 ? -9.884 2.159 41.659 1.00 86.25 108 GLN A N 1
ATOM 873 C CA . GLN A 1 108 ? -11.212 1.736 41.187 1.00 86.25 108 GLN A CA 1
ATOM 874 C C . GLN A 1 108 ? -11.181 0.721 40.030 1.00 86.25 108 GLN A C 1
ATOM 876 O O . GLN A 1 108 ? -12.235 0.255 39.605 1.00 86.25 108 GLN A O 1
ATOM 881 N N . LYS A 1 109 ? -10.007 0.439 39.449 1.00 84.19 109 LYS A N 1
ATOM 882 C CA . LYS A 1 109 ? -9.846 -0.538 38.357 1.00 84.19 109 LYS A CA 1
ATOM 883 C C . LYS A 1 109 ? -9.370 -1.910 38.841 1.00 84.19 109 LYS A C 1
ATOM 885 O O . LYS A 1 109 ? -9.388 -2.838 38.037 1.00 84.19 109 LYS A O 1
ATOM 890 N N . GLU A 1 110 ? -8.893 -2.011 40.083 1.00 80.88 110 GLU A N 1
ATOM 891 C CA . GLU A 1 110 ? -8.365 -3.251 40.675 1.00 80.88 110 GLU A CA 1
ATOM 892 C C . GLU A 1 110 ? -9.419 -4.052 41.465 1.00 80.88 110 GLU A C 1
ATOM 894 O O . GLU A 1 110 ? -9.133 -5.175 41.879 1.00 80.88 110 GLU A O 1
ATOM 899 N N . GLU A 1 111 ? -10.625 -3.504 41.636 1.00 53.19 111 GLU A N 1
ATOM 900 C CA . GLU A 1 111 ? -11.795 -4.137 42.272 1.00 53.19 111 GLU A CA 1
ATOM 901 C C . GLU A 1 111 ? -12.712 -4.814 41.236 1.00 53.19 111 GLU A C 1
ATOM 903 O O . GLU A 1 111 ? -13.172 -5.949 41.503 1.00 53.19 111 GLU A O 1
#

Radius of gyration: 19.45 Å; chains: 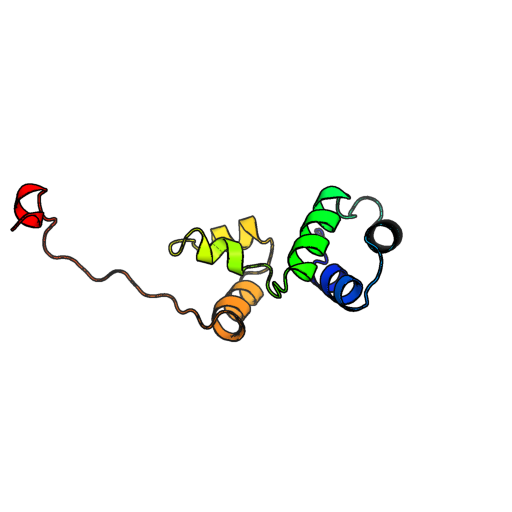1; bounding box: 35×30×62 Å

Organism: Adineta ricciae (NCBI:txid249248)

pLDDT: mean 81.75, std 10.88, range [34.0, 92.44]